Protein AF-A0A968IU21-F1 (afdb_monomer_lite)

Secondary structure (DSSP, 8-state):
----PPPP-----------------------------SEEEEEEEEPPTT--HHHHHHHHHS-TTTHHHHHHH-GGGTT-TT-PPTT-EEEEEEEGGGT---

Structure (mmCIF, N/CA/C/O backbone):
data_AF-A0A968IU21-F1
#
_entry.id   AF-A0A968IU21-F1
#
loop_
_atom_site.group_PDB
_atom_site.id
_atom_site.type_symbol
_atom_site.label_atom_id
_atom_site.label_alt_id
_atom_site.label_comp_id
_atom_site.label_asym_id
_atom_site.label_entity_id
_atom_site.label_seq_id
_atom_site.pdbx_PDB_ins_code
_atom_site.Cartn_x
_atom_site.Cartn_y
_atom_site.Cartn_z
_atom_site.occupancy
_atom_site.B_iso_or_equiv
_atom_site.auth_seq_id
_atom_site.auth_comp_id
_atom_site.auth_asym_id
_atom_site.auth_atom_id
_atom_site.pdbx_PDB_model_num
ATOM 1 N N . MET A 1 1 ? 21.276 -26.758 25.466 1.00 44.59 1 MET A N 1
ATOM 2 C CA . MET A 1 1 ? 20.645 -26.309 24.208 1.00 44.59 1 MET A CA 1
ATOM 3 C C . MET A 1 1 ? 19.942 -24.995 24.501 1.00 44.59 1 MET A C 1
ATOM 5 O O . MET A 1 1 ? 18.844 -24.985 25.028 1.00 44.59 1 MET A O 1
ATOM 9 N N . THR A 1 2 ? 20.646 -23.892 24.289 1.00 42.53 2 THR A N 1
ATOM 10 C CA . THR A 1 2 ? 20.195 -22.519 24.573 1.00 42.53 2 THR A CA 1
ATOM 11 C C . THR A 1 2 ? 20.458 -21.764 23.264 1.00 42.53 2 THR A C 1
ATOM 13 O O . THR A 1 2 ? 21.452 -22.070 22.608 1.00 42.53 2 THR A O 1
ATOM 16 N N . LEU A 1 3 ? 19.580 -20.885 22.768 1.00 43.38 3 LEU A N 1
ATOM 17 C CA . LEU A 1 3 ? 19.657 -19.456 23.074 1.00 43.38 3 LEU A CA 1
ATOM 18 C C . LEU A 1 3 ? 18.409 -18.671 22.570 1.00 43.38 3 LEU A C 1
ATOM 20 O O . LEU A 1 3 ? 18.163 -18.584 21.376 1.00 43.38 3 LEU A O 1
ATOM 24 N N . ILE A 1 4 ? 17.702 -18.063 23.540 1.00 44.34 4 ILE A N 1
ATOM 25 C CA . ILE A 1 4 ? 17.131 -16.692 23.610 1.00 44.34 4 ILE A CA 1
ATOM 26 C C . ILE A 1 4 ? 16.213 -16.150 22.494 1.00 44.34 4 ILE A C 1
ATOM 28 O O . ILE A 1 4 ? 16.661 -15.635 21.473 1.00 44.34 4 ILE A O 1
ATOM 32 N N . ALA A 1 5 ? 14.918 -16.069 22.830 1.00 41.06 5 ALA A N 1
ATOM 33 C CA . ALA A 1 5 ? 13.968 -15.106 22.278 1.00 41.06 5 ALA A CA 1
ATOM 34 C C . ALA A 1 5 ? 14.300 -13.687 22.778 1.00 41.06 5 ALA A C 1
ATOM 36 O O . ALA A 1 5 ? 14.426 -13.455 23.984 1.00 41.06 5 ALA A O 1
ATOM 37 N N . ARG A 1 6 ? 14.446 -12.729 21.858 1.00 44.31 6 ARG A N 1
ATOM 38 C CA . ARG A 1 6 ? 14.591 -11.309 22.195 1.00 44.31 6 ARG A CA 1
ATOM 39 C C . ARG A 1 6 ? 13.221 -10.642 22.197 1.00 44.31 6 ARG A C 1
ATOM 41 O O . ARG A 1 6 ? 12.539 -10.580 21.183 1.00 44.31 6 ARG A O 1
ATOM 48 N N . GLN A 1 7 ? 12.864 -10.170 23.382 1.00 32.38 7 GLN A N 1
ATOM 49 C CA . GLN A 1 7 ? 11.718 -9.333 23.701 1.00 32.38 7 GLN A CA 1
ATOM 50 C C . GLN A 1 7 ? 11.842 -7.985 22.969 1.00 32.38 7 GLN A C 1
ATOM 52 O O . GLN A 1 7 ? 12.872 -7.322 23.095 1.00 32.38 7 GLN A O 1
ATOM 57 N N . GLN A 1 8 ? 10.804 -7.564 22.242 1.00 39.41 8 GLN A N 1
ATOM 58 C CA . GLN A 1 8 ? 10.609 -6.146 21.927 1.00 39.41 8 GLN A CA 1
ATOM 59 C C . GLN A 1 8 ? 10.052 -5.453 23.184 1.00 39.41 8 GLN A C 1
ATOM 61 O O . GLN A 1 8 ? 9.095 -5.968 23.771 1.00 39.41 8 GLN A O 1
ATOM 66 N N . PRO A 1 9 ? 10.620 -4.322 23.635 1.00 34.69 9 PRO A N 1
ATOM 67 C CA . PRO A 1 9 ? 10.036 -3.556 24.723 1.00 34.69 9 PRO A CA 1
ATOM 68 C C . PRO A 1 9 ? 8.730 -2.908 24.254 1.00 34.69 9 PRO A C 1
ATOM 70 O O . PRO A 1 9 ? 8.724 -1.983 23.448 1.00 34.69 9 PRO A O 1
ATOM 73 N N . GLN A 1 10 ? 7.621 -3.415 24.784 1.00 35.50 10 GLN A N 1
ATOM 74 C CA . GLN A 1 10 ? 6.340 -2.726 24.804 1.00 35.50 10 GLN A CA 1
ATOM 75 C C . GLN A 1 10 ? 6.373 -1.725 25.960 1.00 35.50 10 GLN A C 1
ATOM 77 O O . GLN A 1 10 ? 6.476 -2.125 27.120 1.00 35.50 10 GLN A O 1
ATOM 82 N N . THR A 1 11 ? 6.274 -0.433 25.663 1.00 26.22 11 THR A N 1
ATOM 83 C CA . THR A 1 11 ? 6.030 0.607 26.668 1.00 26.22 11 THR A CA 1
ATOM 84 C C . THR A 1 11 ? 4.643 1.216 26.459 1.00 26.22 11 THR A C 1
ATOM 86 O O . THR A 1 11 ? 4.525 2.184 25.723 1.00 26.22 11 THR A O 1
ATOM 89 N N . THR A 1 12 ? 3.641 0.602 27.116 1.00 30.14 12 THR A N 1
ATOM 90 C CA . THR A 1 12 ? 2.654 1.196 28.070 1.00 30.14 12 THR A CA 1
ATOM 91 C C . THR A 1 12 ? 1.798 2.435 27.649 1.00 30.14 12 THR A C 1
ATOM 93 O O . THR A 1 12 ? 1.998 2.988 26.582 1.00 30.14 12 THR A O 1
ATOM 96 N N . PRO A 1 13 ? 0.764 2.867 28.414 1.00 47.09 13 PRO A N 1
ATOM 97 C CA . PRO A 1 13 ? -0.610 2.357 28.322 1.00 47.09 13 PRO A CA 1
ATOM 98 C C . PRO A 1 13 ? -1.703 3.475 28.259 1.00 47.09 13 PRO A C 1
ATOM 100 O O . PRO A 1 13 ? -1.423 4.661 28.385 1.00 47.09 13 PRO A O 1
ATOM 103 N N . THR A 1 14 ? -2.970 3.042 28.188 1.00 28.03 14 THR A N 1
ATOM 104 C CA . THR A 1 14 ? -4.193 3.696 28.728 1.00 28.03 14 THR A CA 1
ATOM 105 C C . THR A 1 14 ? -4.965 4.740 27.892 1.00 28.03 14 THR A C 1
ATOM 107 O O . THR A 1 14 ? -4.512 5.840 27.600 1.00 28.03 14 THR A O 1
ATOM 110 N N . SER A 1 15 ? -6.225 4.361 27.636 1.00 45.91 15 SER A N 1
ATOM 111 C CA . SER A 1 15 ? -7.404 5.087 27.137 1.00 45.91 15 SER A CA 1
ATOM 112 C C . SER A 1 15 ? -7.721 6.442 27.786 1.00 45.91 15 SER A C 1
ATOM 114 O O . SER A 1 15 ? -7.400 6.627 28.954 1.00 45.91 15 SER A O 1
ATOM 116 N N . THR A 1 16 ? -8.530 7.283 27.108 1.00 32.28 16 THR A N 1
ATOM 117 C CA . THR A 1 16 ? -9.712 7.998 27.675 1.00 32.28 16 THR A CA 1
ATOM 118 C C . THR A 1 16 ? -10.601 8.642 26.578 1.00 32.28 16 THR A C 1
ATOM 120 O O . THR A 1 16 ? -10.204 9.593 25.920 1.00 32.28 16 THR A O 1
ATOM 123 N N . THR A 1 17 ? -11.813 8.088 26.427 1.00 32.72 17 THR A N 1
ATOM 124 C CA . THR A 1 17 ? -13.156 8.729 26.395 1.00 32.72 17 THR A CA 1
ATOM 125 C C . THR A 1 17 ? -13.550 9.829 25.380 1.00 32.72 17 THR A C 1
ATOM 127 O O . THR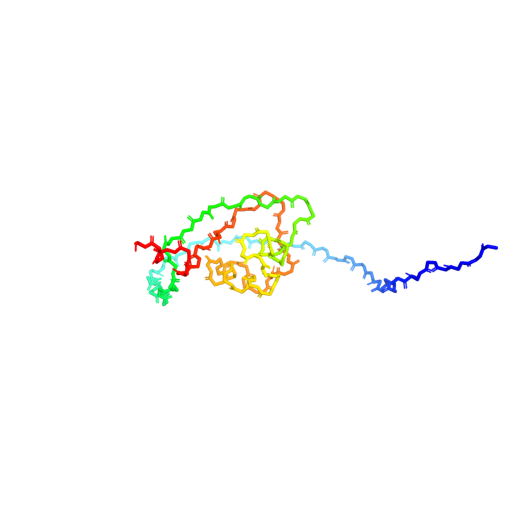 A 1 17 ? -13.241 10.999 25.556 1.00 32.72 17 THR A O 1
ATOM 130 N N . VAL A 1 18 ? -14.400 9.411 24.420 1.00 50.78 18 VAL A N 1
ATOM 131 C CA . VAL A 1 18 ? -15.727 9.942 23.986 1.00 50.78 18 VAL A CA 1
ATOM 132 C C . VAL A 1 18 ? -15.950 11.465 23.924 1.00 50.78 18 VAL A C 1
ATOM 134 O O . VAL A 1 18 ? -15.989 12.116 24.963 1.00 50.78 18 VAL A O 1
ATOM 137 N N . SER A 1 19 ? -16.328 11.982 22.741 1.00 37.03 19 SER A N 1
ATOM 138 C CA . SER A 1 19 ? -17.629 12.660 22.487 1.00 37.03 19 SER A CA 1
ATOM 139 C C . SER A 1 19 ? -17.698 13.276 21.079 1.00 37.03 19 SER A C 1
ATOM 141 O O . SER A 1 19 ? -17.015 14.255 20.796 1.00 37.03 19 SER A O 1
ATOM 143 N N . ASN A 1 20 ? -18.583 12.752 20.223 1.00 59.28 20 ASN A N 1
ATOM 144 C CA . ASN A 1 20 ? -19.085 13.481 19.051 1.00 59.28 20 ASN A CA 1
ATOM 145 C C . ASN A 1 20 ? -20.025 14.603 19.510 1.00 59.28 20 ASN A C 1
ATOM 147 O O . ASN A 1 20 ? -20.830 14.400 20.422 1.00 59.28 20 ASN A O 1
ATOM 151 N N . PRO A 1 21 ? -20.015 15.739 18.802 1.00 52.12 21 PRO A N 1
ATOM 152 C CA . PRO A 1 21 ? -21.220 16.058 18.039 1.00 52.12 21 PRO A CA 1
ATOM 153 C C . PRO A 1 21 ? -20.927 16.470 16.587 1.00 52.12 21 PRO A C 1
ATOM 155 O O . PRO A 1 21 ? -20.023 17.248 16.302 1.00 52.12 21 PRO A O 1
ATOM 158 N N . ILE A 1 22 ? -21.759 15.957 15.678 1.00 57.38 22 ILE A N 1
ATOM 159 C CA . ILE A 1 22 ? -21.903 16.417 14.288 1.00 57.38 22 ILE A CA 1
ATOM 160 C C . ILE A 1 22 ? -22.817 17.653 14.287 1.00 57.38 22 ILE A C 1
ATOM 162 O O . ILE A 1 22 ? -23.843 17.642 14.973 1.00 57.38 22 ILE A O 1
ATOM 166 N N . PRO A 1 23 ? -22.470 18.710 13.537 1.00 54.31 23 PRO A N 1
ATOM 167 C CA . PRO A 1 23 ? -23.380 19.238 12.499 1.00 54.31 23 PRO A CA 1
ATOM 168 C C . PRO A 1 23 ? -22.583 19.668 11.244 1.00 54.31 23 PRO A C 1
ATOM 170 O O . PRO A 1 23 ? -21.717 20.528 11.319 1.00 54.31 23 PRO A O 1
ATOM 173 N N . ASN A 1 24 ? -22.629 18.931 10.134 1.00 55.53 24 ASN A N 1
ATOM 174 C CA . ASN A 1 24 ? -23.515 19.049 8.959 1.00 55.53 24 ASN A CA 1
ATOM 175 C C . ASN A 1 24 ? -23.651 20.438 8.270 1.00 55.53 24 ASN A C 1
ATOM 177 O O . ASN A 1 24 ? -24.117 21.399 8.873 1.00 55.53 24 ASN A O 1
ATOM 181 N N . VAL A 1 25 ? -23.417 20.395 6.946 1.00 52.56 25 VAL A N 1
ATOM 182 C CA . VAL A 1 25 ? -23.768 21.301 5.820 1.00 52.56 25 VAL A CA 1
ATOM 183 C C . VAL A 1 25 ? -22.940 22.569 5.565 1.00 52.56 25 VAL A C 1
ATOM 185 O O . VAL A 1 25 ? -23.056 23.556 6.281 1.00 52.56 25 VAL A O 1
ATOM 188 N N . ALA A 1 26 ? -22.224 22.551 4.430 1.00 47.06 26 ALA A N 1
ATOM 189 C CA . ALA A 1 26 ? -22.300 23.499 3.295 1.00 47.06 26 ALA A CA 1
ATOM 190 C C . ALA A 1 26 ? -20.932 23.511 2.577 1.00 47.06 26 ALA A C 1
ATOM 192 O O . ALA A 1 26 ? -19.956 24.067 3.064 1.00 47.06 26 ALA A O 1
ATOM 193 N N . GLU A 1 27 ? -20.761 22.733 1.509 1.00 56.28 27 GLU A N 1
ATOM 194 C CA . GLU A 1 27 ? -20.965 23.242 0.146 1.00 56.28 27 GLU A CA 1
ATOM 195 C C . GLU A 1 27 ? -19.964 24.351 -0.220 1.00 56.28 27 GLU A C 1
ATOM 197 O O . GLU A 1 27 ? -20.247 25.537 -0.073 1.00 56.28 27 GLU A O 1
ATOM 202 N N . LYS A 1 28 ? -18.805 23.971 -0.775 1.00 43.66 28 LYS A N 1
ATOM 203 C CA . LYS A 1 28 ? -18.226 24.737 -1.883 1.00 43.66 28 LYS A CA 1
ATOM 204 C C . LYS A 1 28 ? -17.183 23.927 -2.638 1.00 43.66 28 LYS A C 1
ATOM 206 O O . LYS A 1 28 ? -16.144 23.564 -2.095 1.00 43.66 28 LYS A O 1
ATOM 211 N N . SER A 1 29 ? -17.485 23.702 -3.908 1.00 57.69 29 SER A N 1
ATOM 212 C CA . SER A 1 29 ? -16.604 23.202 -4.948 1.00 57.69 29 SER A CA 1
ATOM 213 C C . SER A 1 29 ? -15.178 23.721 -4.806 1.00 57.69 29 SER A C 1
ATOM 215 O O . SER A 1 29 ? -14.918 24.922 -4.912 1.00 57.69 29 SER A O 1
ATOM 217 N N . LYS A 1 30 ? -14.242 22.793 -4.671 1.00 44.38 30 LYS A N 1
ATOM 218 C CA . LYS A 1 30 ? -12.950 22.949 -5.311 1.00 44.38 30 LYS A CA 1
ATOM 219 C C . LYS A 1 30 ? -12.672 21.628 -5.992 1.00 44.38 30 LYS A C 1
ATOM 221 O O . LYS A 1 30 ? -12.342 20.646 -5.344 1.00 44.38 30 LYS A O 1
ATOM 226 N N . GLU A 1 31 ? -12.935 21.617 -7.289 1.00 55.72 31 GLU A N 1
ATOM 227 C CA . GLU A 1 31 ? -12.311 20.704 -8.229 1.00 55.72 31 GLU A CA 1
ATOM 228 C C . GLU A 1 31 ? -10.805 20.820 -7.989 1.00 55.72 31 GLU A C 1
ATOM 230 O O . GLU A 1 31 ? -10.167 21.815 -8.337 1.00 55.72 31 GLU A O 1
ATOM 235 N N . ILE A 1 32 ? -10.276 19.889 -7.198 1.00 47.59 32 ILE A N 1
ATOM 236 C CA . ILE A 1 32 ? -8.846 19.771 -6.983 1.00 47.59 32 ILE A CA 1
ATOM 237 C C . ILE A 1 32 ? -8.370 19.050 -8.233 1.00 47.59 32 ILE A C 1
ATOM 239 O O . ILE A 1 32 ? -8.467 17.829 -8.319 1.00 47.59 32 ILE A O 1
ATOM 243 N N . GLU A 1 33 ? -7.905 19.814 -9.219 1.00 55.41 33 GLU A N 1
ATOM 244 C CA . GLU A 1 33 ? -6.983 19.305 -10.229 1.00 55.41 33 GLU A CA 1
ATOM 245 C C . GLU A 1 33 ? -5.728 18.831 -9.484 1.00 55.41 33 GLU A C 1
ATOM 247 O O . GLU A 1 33 ? -4.753 19.562 -9.304 1.00 55.41 33 GLU A O 1
ATOM 252 N N . GLN A 1 34 ? -5.801 17.622 -8.927 1.00 48.72 34 GLN A N 1
ATOM 253 C CA . GLN A 1 34 ? -4.652 16.935 -8.376 1.00 48.72 34 GLN A CA 1
ATOM 254 C C . GLN A 1 34 ? -3.752 16.590 -9.566 1.00 48.72 34 GLN A C 1
ATOM 256 O O . GLN A 1 34 ? -4.258 16.121 -10.591 1.00 48.72 34 GLN A O 1
ATOM 261 N N . PRO A 1 35 ? -2.444 16.891 -9.483 1.00 43.53 35 PRO A N 1
ATOM 262 C CA . PRO A 1 35 ? -1.516 16.666 -10.579 1.00 43.53 35 PRO A CA 1
ATOM 263 C C . PRO A 1 35 ? -1.635 15.202 -10.973 1.00 43.53 35 PRO A C 1
ATOM 265 O O . PRO A 1 35 ? -1.445 14.336 -10.126 1.00 43.53 35 PRO A O 1
ATOM 268 N N . GLN A 1 36 ? -2.022 14.948 -12.224 1.00 48.47 36 GLN A N 1
ATOM 269 C CA . GLN A 1 36 ? -2.238 13.605 -12.746 1.00 48.47 36 GLN A CA 1
ATOM 270 C C . GLN A 1 36 ? -0.956 12.798 -12.537 1.00 48.47 36 GLN A C 1
ATOM 272 O O . GLN A 1 36 ? 0.003 12.914 -13.307 1.00 48.47 36 GLN A O 1
ATOM 277 N N . SER A 1 37 ? -0.918 12.026 -11.451 1.00 52.91 37 SER A N 1
ATOM 278 C CA . SER A 1 37 ? 0.136 11.069 -11.204 1.00 52.91 37 SER A CA 1
ATOM 279 C C . SER A 1 37 ? 0.099 10.104 -12.374 1.00 52.91 37 SER A C 1
ATOM 281 O O . SER A 1 37 ? -0.955 9.596 -12.763 1.00 52.91 37 SER A O 1
ATOM 283 N N . LYS A 1 38 ? 1.261 9.970 -13.009 1.00 59.44 38 LYS A N 1
ATOM 284 C CA . LYS A 1 38 ? 1.559 9.134 -14.169 1.00 59.44 38 LYS A CA 1
ATOM 285 C C . LYS A 1 38 ? 1.207 7.665 -13.899 1.00 59.44 38 LYS A C 1
ATOM 287 O O . LYS A 1 38 ? 2.071 6.832 -13.639 1.00 59.44 38 LYS A O 1
ATOM 292 N N . SER A 1 39 ? -0.081 7.361 -13.900 1.00 65.06 39 SER A N 1
ATOM 293 C CA . SER A 1 39 ? -0.653 6.035 -13.728 1.00 65.06 39 SER A CA 1
ATOM 294 C C . SER A 1 39 ? -1.647 5.807 -14.858 1.00 65.06 39 SER A C 1
ATOM 296 O O . SER A 1 39 ? -2.408 6.705 -15.224 1.00 65.06 39 SER A O 1
ATOM 298 N N . CYS A 1 40 ? -1.659 4.610 -15.444 1.00 76.62 40 CYS A N 1
ATOM 299 C CA . CYS A 1 40 ? -2.661 4.253 -16.455 1.00 76.62 40 CYS A CA 1
ATOM 300 C C . CYS A 1 40 ? -3.967 3.759 -15.812 1.00 76.62 40 CYS A C 1
ATOM 302 O O . CYS A 1 40 ? -4.555 2.766 -16.242 1.00 76.62 40 CYS A O 1
ATOM 304 N N . GLY A 1 41 ? -4.405 4.431 -14.746 1.00 83.56 41 GLY A N 1
ATOM 305 C CA . GLY A 1 41 ? -5.476 3.969 -13.869 1.00 83.56 41 GLY A CA 1
ATOM 306 C C . GLY A 1 41 ? -4.961 3.067 -12.747 1.00 83.56 41 GLY A C 1
ATOM 307 O O . GLY A 1 41 ? -3.807 3.160 -12.335 1.00 83.56 41 GLY A O 1
ATOM 308 N N . GLY A 1 42 ? -5.825 2.195 -12.235 1.00 88.25 42 GLY A N 1
ATOM 309 C CA . GLY A 1 42 ? -5.536 1.330 -11.093 1.00 88.25 42 GLY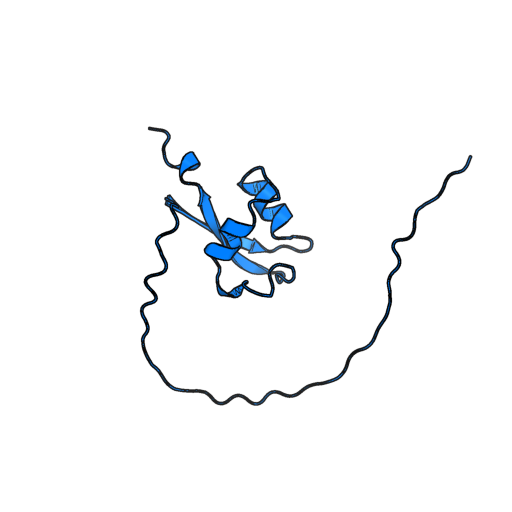 A CA 1
ATOM 310 C C . GLY A 1 42 ? -6.693 0.385 -10.793 1.00 88.25 42 GLY A C 1
ATOM 311 O O . GLY A 1 42 ? -7.626 0.258 -11.590 1.00 88.25 42 GLY A O 1
ATOM 312 N N . PHE A 1 43 ? -6.644 -0.272 -9.640 1.00 90.38 43 PHE A N 1
ATOM 313 C CA . PHE A 1 43 ? -7.715 -1.145 -9.161 1.00 90.38 43 PHE A CA 1
ATOM 314 C C . PHE A 1 43 ? -8.003 -0.912 -7.677 1.00 90.38 43 PHE A C 1
ATOM 316 O O . PHE A 1 43 ? -7.150 -0.445 -6.928 1.00 90.38 43 PHE A O 1
ATOM 323 N N . ASN A 1 44 ? -9.218 -1.257 -7.254 1.00 93.56 44 ASN A N 1
ATOM 324 C CA . ASN A 1 44 ? -9.628 -1.174 -5.856 1.00 93.56 44 ASN A CA 1
ATOM 325 C C . ASN A 1 44 ? -9.222 -2.451 -5.114 1.00 93.56 44 ASN A C 1
ATOM 327 O O . ASN A 1 44 ? -9.617 -3.553 -5.503 1.00 93.56 44 ASN A O 1
ATOM 331 N N . TYR A 1 45 ? -8.457 -2.300 -4.039 1.00 94.06 45 TYR A N 1
ATOM 332 C CA . TYR A 1 45 ? -8.043 -3.377 -3.150 1.00 94.06 45 TYR A CA 1
ATOM 333 C C . TYR A 1 45 ? -8.780 -3.279 -1.815 1.00 94.06 45 TYR A C 1
ATOM 335 O O . TYR A 1 45 ? -8.846 -2.207 -1.224 1.00 94.06 45 TYR A O 1
ATOM 343 N N . VAL A 1 46 ? -9.311 -4.402 -1.329 1.00 93.62 46 VAL A N 1
ATOM 344 C CA . VAL A 1 46 ? -9.950 -4.481 -0.008 1.00 93.62 46 VAL A CA 1
ATOM 345 C C . VAL A 1 46 ? -8.921 -4.964 1.007 1.00 93.62 46 VAL A C 1
ATOM 347 O O . VAL A 1 46 ? -8.468 -6.109 0.924 1.00 93.62 46 VAL A O 1
ATOM 350 N N . VAL A 1 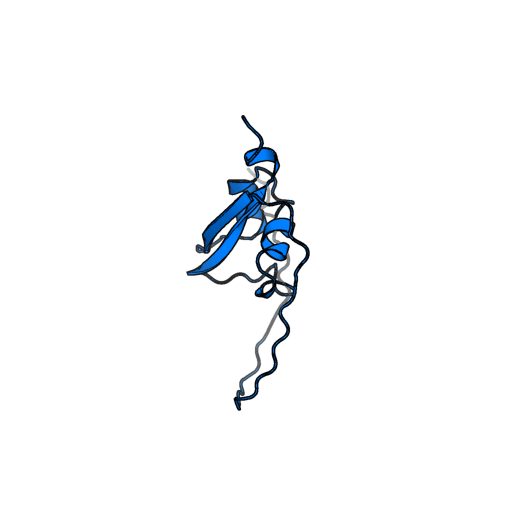47 ? -8.579 -4.103 1.963 1.00 91.31 47 VAL A N 1
ATOM 351 C CA . VAL A 1 47 ? -7.598 -4.370 3.020 1.00 91.31 47 VAL A CA 1
ATOM 352 C C . VAL A 1 47 ? -8.038 -5.557 3.869 1.00 91.31 47 VAL A C 1
ATOM 354 O O . VAL A 1 47 ? -9.178 -5.632 4.338 1.00 91.31 47 VAL A O 1
ATOM 357 N N . ARG A 1 48 ? -7.125 -6.503 4.086 1.00 90.50 48 ARG A N 1
ATOM 358 C CA . ARG A 1 48 ? -7.354 -7.689 4.911 1.00 90.50 48 ARG A CA 1
ATOM 359 C C . ARG A 1 48 ? -6.687 -7.541 6.269 1.00 90.50 48 ARG A C 1
ATOM 361 O O . ARG A 1 48 ? -5.856 -6.673 6.513 1.00 90.50 48 ARG A O 1
ATOM 368 N N . LYS A 1 49 ? -7.064 -8.432 7.183 1.00 84.19 49 LYS A N 1
ATOM 369 C CA . LYS A 1 49 ? -6.404 -8.539 8.483 1.00 84.19 49 LYS A CA 1
ATOM 370 C C . LYS A 1 49 ? -4.912 -8.835 8.277 1.00 84.19 49 LYS A C 1
ATOM 372 O O . LYS A 1 49 ? -4.593 -9.748 7.520 1.00 84.19 49 LYS A O 1
ATOM 377 N N . GLU A 1 50 ? -4.057 -8.104 8.992 1.00 84.25 50 GLU A N 1
ATOM 378 C CA . GLU A 1 50 ? -2.584 -8.134 8.896 1.00 84.25 50 GLU A CA 1
ATOM 379 C C . GLU A 1 50 ? -1.983 -7.484 7.635 1.00 84.25 50 GLU A C 1
ATOM 381 O O . GLU A 1 50 ? -0.767 -7.539 7.455 1.00 84.25 50 GLU A O 1
ATOM 386 N N . ASP A 1 51 ? -2.781 -6.843 6.773 1.00 88.31 51 ASP A N 1
ATOM 387 C CA . ASP A 1 51 ? -2.212 -6.030 5.697 1.00 88.31 51 ASP A CA 1
ATOM 388 C C . ASP A 1 51 ? -1.561 -4.758 6.255 1.00 88.31 51 ASP A C 1
ATOM 390 O O . ASP A 1 51 ? -1.928 -4.204 7.291 1.00 88.31 51 ASP A O 1
ATOM 394 N N . SER A 1 52 ? -0.561 -4.273 5.533 1.00 91.00 52 SER A N 1
ATOM 395 C CA . SER A 1 52 ? 0.076 -2.976 5.755 1.00 91.00 52 SER A CA 1
ATOM 396 C C . SER A 1 52 ? 0.378 -2.374 4.392 1.00 91.00 52 SER A C 1
ATOM 398 O O . SER A 1 52 ? 0.617 -3.122 3.442 1.00 91.00 52 SER A O 1
ATOM 400 N N . LEU A 1 53 ? 0.436 -1.046 4.271 1.00 91.38 53 LEU A N 1
ATOM 401 C CA . LEU A 1 53 ? 0.700 -0.406 2.975 1.00 91.38 53 LEU A CA 1
ATOM 402 C C . LEU A 1 53 ? 1.994 -0.905 2.320 1.00 91.38 53 LEU A C 1
ATOM 404 O O . LEU A 1 53 ? 2.033 -1.127 1.115 1.00 91.38 53 LEU A O 1
ATOM 408 N N . SER A 1 54 ? 3.031 -1.166 3.117 1.00 90.81 54 SER A N 1
ATOM 409 C CA . SER A 1 54 ? 4.297 -1.732 2.642 1.00 90.81 54 SER A CA 1
ATOM 410 C C . SER A 1 54 ? 4.168 -3.176 2.137 1.00 90.81 54 SER A C 1
ATOM 412 O O . SER A 1 54 ? 4.868 -3.557 1.201 1.00 90.81 54 SER A O 1
ATOM 414 N N . LEU A 1 55 ? 3.277 -3.986 2.723 1.00 92.44 55 LEU A N 1
ATOM 415 C CA . LEU A 1 55 ? 3.002 -5.354 2.260 1.00 92.44 55 LEU A CA 1
ATOM 416 C C . LEU A 1 55 ? 2.191 -5.339 0.965 1.00 92.44 55 LEU A C 1
ATOM 418 O O . LEU A 1 55 ? 2.534 -6.051 0.025 1.00 92.44 55 LEU A O 1
ATOM 422 N N . ILE A 1 56 ? 1.179 -4.473 0.889 1.00 91.75 56 ILE A N 1
ATOM 423 C CA . ILE A 1 56 ? 0.377 -4.254 -0.319 1.00 91.75 56 ILE A CA 1
ATOM 424 C C . ILE A 1 56 ? 1.287 -3.777 -1.463 1.00 91.75 56 ILE A C 1
ATOM 426 O O . ILE A 1 56 ? 1.281 -4.361 -2.545 1.00 91.75 56 ILE A O 1
ATOM 430 N N . ALA A 1 57 ? 2.142 -2.782 -1.209 1.00 93.38 57 ALA A N 1
ATOM 431 C CA . ALA A 1 57 ? 3.109 -2.283 -2.185 1.00 93.38 57 ALA A CA 1
ATOM 432 C C . ALA A 1 57 ? 4.104 -3.364 -2.625 1.00 93.38 57 ALA A C 1
ATOM 434 O O . ALA A 1 57 ? 4.341 -3.536 -3.816 1.00 93.38 57 ALA A O 1
ATOM 435 N N . SER A 1 58 ? 4.636 -4.153 -1.689 1.00 92.62 58 SER A N 1
ATOM 436 C CA . SER A 1 58 ? 5.512 -5.281 -2.017 1.00 92.62 58 SER A CA 1
ATOM 437 C C . SER A 1 58 ? 4.816 -6.315 -2.901 1.00 92.62 58 SER A C 1
ATOM 439 O O . SER A 1 58 ? 5.414 -6.811 -3.851 1.00 92.62 58 SER A O 1
ATOM 441 N N . HIS A 1 59 ? 3.544 -6.605 -2.630 1.00 92.00 59 HIS A N 1
ATOM 442 C CA . HIS A 1 59 ? 2.771 -7.589 -3.377 1.00 92.00 59 HIS A CA 1
ATOM 443 C C . HIS A 1 59 ? 2.466 -7.140 -4.815 1.00 92.00 59 HIS A C 1
ATOM 445 O O . HIS A 1 59 ? 2.538 -7.953 -5.735 1.00 92.00 59 HIS A O 1
ATOM 451 N N . PHE A 1 60 ? 2.135 -5.862 -5.024 1.00 90.62 60 PHE A N 1
ATOM 452 C CA . PHE A 1 60 ? 1.712 -5.358 -6.338 1.00 90.62 60 PHE A CA 1
ATOM 453 C C . PHE A 1 60 ? 2.827 -4.698 -7.154 1.00 90.62 60 PHE A C 1
ATOM 455 O O . PHE A 1 60 ? 2.812 -4.787 -8.380 1.00 90.62 60 PHE A O 1
ATOM 462 N N . TYR A 1 61 ? 3.807 -4.078 -6.499 1.00 89.31 61 TYR A N 1
ATOM 463 C CA . TYR A 1 61 ? 4.922 -3.380 -7.150 1.00 89.31 61 TYR A CA 1
ATOM 464 C C . TYR A 1 61 ? 6.258 -4.112 -7.016 1.00 89.31 61 TYR A C 1
ATOM 466 O O . TYR A 1 61 ? 7.229 -3.732 -7.664 1.00 89.31 61 TYR A O 1
ATOM 474 N N . GLY A 1 62 ? 6.342 -5.146 -6.173 1.00 89.00 62 GLY A N 1
ATOM 475 C CA . GLY A 1 62 ? 7.593 -5.854 -5.892 1.00 89.00 62 GLY A CA 1
ATOM 476 C C . GLY A 1 62 ? 8.540 -5.108 -4.946 1.00 89.00 62 GLY A C 1
ATOM 477 O O . GLY A 1 62 ? 9.576 -5.654 -4.575 1.00 89.00 62 GLY A O 1
ATOM 478 N N . ASP A 1 63 ? 8.190 -3.892 -4.516 1.00 89.50 63 ASP A N 1
ATOM 479 C CA . ASP A 1 63 ? 8.994 -3.065 -3.619 1.00 89.50 63 ASP A CA 1
ATOM 480 C C . ASP A 1 63 ? 8.147 -2.531 -2.457 1.00 89.50 63 ASP A C 1
ATOM 482 O O . ASP A 1 63 ? 7.152 -1.828 -2.640 1.00 89.50 63 ASP A O 1
ATOM 486 N N . SER A 1 64 ? 8.564 -2.856 -1.232 1.00 88.75 64 SER A N 1
ATOM 487 C CA . SER A 1 64 ? 7.850 -2.452 -0.020 1.00 88.75 64 SER A CA 1
ATOM 488 C C . SER A 1 64 ? 7.927 -0.956 0.261 1.00 88.75 64 SER A C 1
ATOM 490 O O . SER A 1 64 ? 7.169 -0.511 1.111 1.00 88.75 64 SER A O 1
ATOM 492 N N . ASN A 1 65 ? 8.818 -0.192 -0.388 1.00 90.12 65 ASN A N 1
ATOM 493 C CA . ASN A 1 65 ? 8.952 1.263 -0.219 1.00 90.12 65 ASN A CA 1
ATOM 494 C C . ASN A 1 65 ? 8.042 2.054 -1.172 1.00 90.12 65 ASN A C 1
ATOM 496 O O . ASN A 1 65 ? 7.861 3.257 -1.001 1.00 90.12 65 ASN A O 1
ATOM 500 N N . SER A 1 66 ? 7.416 1.374 -2.131 1.00 91.44 66 SER A N 1
ATOM 501 C CA . SER A 1 66 ? 6.522 1.947 -3.139 1.00 91.44 66 SER A CA 1
ATOM 502 C C . SER A 1 66 ? 5.096 2.192 -2.619 1.00 91.44 66 SER A C 1
ATOM 504 O O . SER A 1 66 ? 4.166 2.400 -3.393 1.00 91.44 66 SER A O 1
ATOM 506 N N . TRP A 1 67 ? 4.899 2.187 -1.298 1.00 92.44 67 TRP A N 1
ATOM 507 C CA . TRP A 1 67 ? 3.616 2.508 -0.665 1.00 92.44 67 TRP A CA 1
ATOM 508 C C . TRP A 1 67 ? 3.216 3.977 -0.832 1.00 92.44 67 TRP A C 1
ATOM 510 O O . TRP A 1 67 ? 2.034 4.301 -0.752 1.00 92.44 67 TRP A O 1
ATOM 520 N N . SER A 1 68 ? 4.177 4.864 -1.096 1.00 90.94 68 SER A N 1
ATOM 521 C CA . SER A 1 68 ? 3.934 6.288 -1.344 1.00 90.94 68 SER A CA 1
ATOM 522 C C . SER A 1 68 ? 2.989 6.529 -2.523 1.00 90.94 68 SER A C 1
ATOM 524 O O . SER A 1 68 ? 2.181 7.449 -2.464 1.00 90.94 68 SER A O 1
ATOM 526 N N . TRP A 1 69 ? 3.014 5.673 -3.549 1.00 90.38 69 TRP A N 1
ATOM 527 C CA . TRP A 1 69 ? 2.080 5.740 -4.679 1.00 90.38 69 TRP A CA 1
ATOM 528 C C . TRP A 1 69 ? 0.641 5.428 -4.270 1.00 90.38 69 TRP A C 1
ATOM 530 O O . TRP A 1 69 ? -0.296 6.033 -4.782 1.00 90.38 69 TRP A O 1
ATOM 540 N N . ILE A 1 70 ? 0.462 4.513 -3.314 1.00 90.31 70 ILE A N 1
ATOM 541 C CA . ILE A 1 70 ? -0.856 4.196 -2.758 1.00 90.31 70 ILE A CA 1
ATOM 542 C C . ILE A 1 70 ? -1.364 5.400 -1.957 1.00 90.31 70 ILE A C 1
ATOM 544 O O . ILE A 1 70 ? -2.523 5.767 -2.083 1.00 90.31 70 ILE A O 1
ATOM 548 N N . ILE A 1 71 ? -0.505 6.072 -1.187 1.00 92.19 71 ILE A N 1
ATOM 549 C CA . ILE A 1 71 ? -0.889 7.290 -0.452 1.00 92.19 71 ILE A CA 1
ATOM 550 C C . ILE A 1 71 ? -1.240 8.448 -1.387 1.00 92.19 71 ILE A C 1
ATOM 552 O O . ILE A 1 71 ? -2.223 9.143 -1.147 1.00 92.19 71 ILE A O 1
ATOM 556 N N . ASP A 1 72 ? -0.473 8.646 -2.457 1.00 90.19 72 ASP A N 1
ATOM 557 C CA . ASP A 1 72 ? -0.758 9.676 -3.461 1.00 90.19 72 ASP A CA 1
ATOM 558 C C . ASP A 1 72 ? -2.139 9.469 -4.107 1.00 90.19 72 ASP A C 1
ATOM 560 O O . ASP A 1 72 ? -2.898 10.420 -4.278 1.00 90.19 72 ASP A O 1
ATOM 564 N N . ALA A 1 73 ? -2.506 8.209 -4.369 1.00 89.69 73 ALA A N 1
ATOM 565 C CA . ALA A 1 73 ? -3.806 7.835 -4.922 1.00 89.69 73 ALA A CA 1
ATOM 566 C C . ALA A 1 73 ? -4.964 7.845 -3.902 1.00 89.69 73 ALA A C 1
ATOM 568 O O . ALA A 1 73 ? -6.125 7.858 -4.308 1.00 89.69 73 ALA A O 1
ATOM 569 N N . ASN A 1 74 ? -4.674 7.831 -2.595 1.00 91.75 74 ASN A N 1
ATOM 570 C CA . ASN A 1 74 ? -5.667 7.803 -1.515 1.00 91.75 74 ASN A CA 1
ATOM 571 C C . ASN A 1 74 ? -5.369 8.927 -0.507 1.00 91.75 74 ASN A C 1
ATOM 573 O O . ASN A 1 74 ? -4.830 8.665 0.573 1.00 91.75 74 ASN A O 1
ATOM 577 N N . PRO A 1 75 ? -5.721 10.189 -0.816 1.00 88.38 75 PRO A N 1
ATOM 578 C CA . PRO A 1 75 ? -5.403 11.331 0.043 1.00 88.38 75 PRO A CA 1
ATOM 579 C C . PRO A 1 75 ? -6.021 11.237 1.448 1.00 88.38 75 PRO A C 1
ATOM 581 O O . PRO A 1 75 ? -5.512 11.841 2.386 1.00 88.38 75 P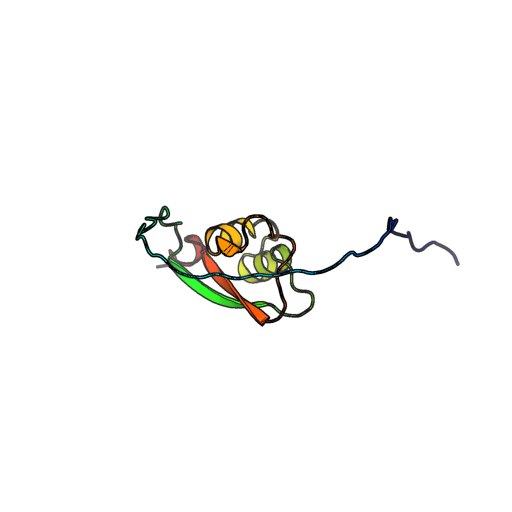RO A O 1
ATOM 584 N N . GLU A 1 76 ? -7.079 10.443 1.628 1.00 87.81 76 GLU A N 1
ATOM 585 C CA . GLU A 1 76 ? -7.688 10.143 2.932 1.00 87.81 76 GLU A CA 1
ATOM 586 C C . GLU A 1 76 ? -6.791 9.345 3.895 1.00 87.81 76 GLU A C 1
ATOM 588 O O . GLU A 1 76 ? -7.067 9.280 5.097 1.00 87.81 76 GLU A O 1
ATOM 593 N N . LEU A 1 77 ? -5.721 8.734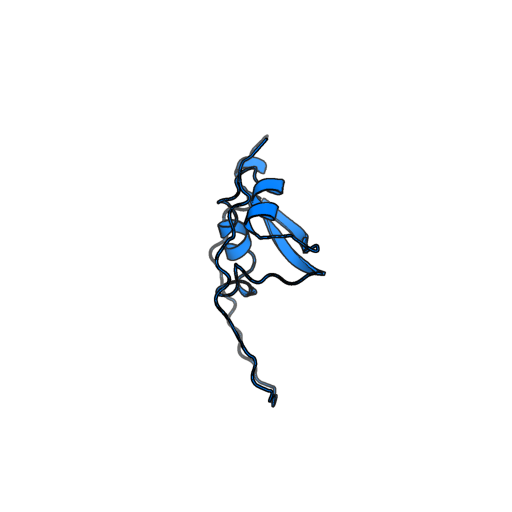 3.378 1.00 87.88 77 LEU A N 1
ATOM 594 C CA . LEU A 1 77 ? -4.717 8.035 4.172 1.00 87.88 77 LEU A CA 1
ATOM 595 C C . LEU A 1 77 ? -3.590 8.952 4.661 1.00 87.88 77 LEU A C 1
ATOM 597 O O . LEU A 1 77 ? -2.815 8.535 5.523 1.00 87.88 77 LEU A O 1
ATOM 601 N N . GLN A 1 78 ? -3.474 10.178 4.138 1.00 86.62 78 GLN A N 1
ATOM 602 C CA . GLN A 1 78 ? -2.413 11.102 4.544 1.00 86.62 78 GLN A CA 1
ATOM 603 C C . GLN A 1 78 ? -2.514 11.411 6.044 1.00 86.62 78 GLN A C 1
ATOM 605 O O . GLN A 1 78 ? -3.548 11.858 6.538 1.00 86.62 78 GLN A O 1
ATOM 610 N N . GLY A 1 79 ? -1.430 11.161 6.781 1.00 84.75 79 GLY A N 1
ATOM 611 C CA . GLY A 1 79 ? -1.371 11.288 8.239 1.00 84.75 79 GLY A CA 1
ATOM 612 C C . GLY A 1 79 ? -1.856 10.063 9.025 1.00 84.75 79 GLY A C 1
ATOM 613 O O . GLY A 1 79 ? -1.770 10.067 10.256 1.00 84.75 79 GLY A O 1
ATOM 614 N N . ARG A 1 80 ? -2.346 9.013 8.352 1.00 88.00 80 ARG A N 1
ATOM 615 C CA . ARG A 1 80 ? -2.695 7.714 8.953 1.00 88.00 80 ARG A CA 1
ATOM 616 C C . ARG A 1 80 ? -2.152 6.531 8.153 1.00 88.00 80 ARG A C 1
ATOM 618 O O . ARG A 1 80 ? -2.738 5.456 8.150 1.00 88.00 80 ARG A O 1
ATOM 625 N N . GLU A 1 81 ? -1.003 6.703 7.511 1.00 83.75 81 GLU A N 1
ATOM 626 C CA . GLU A 1 81 ? -0.387 5.719 6.615 1.00 83.75 81 GLU A CA 1
ATOM 627 C C . GLU A 1 81 ? -0.127 4.372 7.317 1.00 83.75 81 GLU A C 1
ATOM 629 O O . GLU A 1 81 ? -0.228 3.303 6.720 1.00 83.75 81 GLU A O 1
ATOM 634 N N . SER A 1 82 ? 0.162 4.419 8.619 1.00 82.00 82 SER A N 1
ATOM 635 C CA . SER A 1 82 ? 0.374 3.233 9.462 1.00 82.00 82 SER A CA 1
ATOM 636 C C . SER A 1 82 ? -0.922 2.611 10.006 1.00 82.00 82 SER A C 1
ATOM 638 O O . SER A 1 82 ? -0.859 1.586 10.681 1.00 82.00 82 SER A O 1
ATOM 640 N N . SER A 1 83 ? -2.080 3.222 9.742 1.00 83.31 83 SER A N 1
ATOM 641 C CA . SER A 1 83 ? -3.382 2.888 10.331 1.00 83.31 83 SER A CA 1
ATOM 642 C C . SER A 1 83 ? -4.446 2.733 9.242 1.00 83.31 83 SER A C 1
ATOM 644 O O . SER A 1 83 ? -5.356 3.557 9.103 1.00 83.31 83 SER A O 1
ATOM 646 N N . ILE A 1 84 ? -4.313 1.654 8.472 1.00 88.06 84 ILE A N 1
ATOM 647 C CA . ILE A 1 84 ? -5.334 1.193 7.526 1.00 88.06 84 ILE A CA 1
ATOM 648 C C . ILE A 1 84 ? -6.302 0.229 8.217 1.00 88.06 84 ILE A C 1
ATOM 650 O O . ILE A 1 84 ? -5.900 -0.571 9.067 1.00 88.06 84 ILE A O 1
ATOM 654 N N . GLU A 1 85 ? -7.582 0.309 7.871 1.00 88.06 85 GLU A N 1
ATOM 655 C CA . GLU A 1 85 ? -8.639 -0.483 8.495 1.00 88.06 85 GLU A CA 1
ATOM 656 C C . GLU A 1 85 ? -8.963 -1.743 7.686 1.00 88.06 85 GLU A C 1
ATOM 658 O O . GLU A 1 85 ? -8.868 -1.792 6.463 1.00 88.06 85 GLU A O 1
ATOM 663 N N . ILE A 1 86 ? -9.384 -2.806 8.371 1.00 88.81 86 ILE A N 1
ATOM 664 C CA . ILE A 1 86 ? -9.806 -4.041 7.702 1.00 88.81 86 ILE A CA 1
ATOM 665 C C . ILE A 1 86 ? -11.125 -3.782 6.960 1.00 88.81 86 ILE A C 1
ATOM 667 O O . ILE A 1 86 ? -12.062 -3.235 7.537 1.00 88.81 86 ILE A O 1
ATOM 671 N N . ASN A 1 87 ? -11.233 -4.273 5.723 1.00 88.62 87 ASN A N 1
ATOM 672 C CA . ASN A 1 87 ? -12.307 -4.004 4.756 1.00 88.62 87 ASN A CA 1
ATOM 673 C C . ASN A 1 87 ? -12.329 -2.581 4.184 1.00 88.62 87 ASN A C 1
ATOM 675 O O . ASN A 1 87 ? -13.256 -2.241 3.448 1.00 88.62 87 ASN A O 1
ATOM 679 N N . GLU A 1 88 ? -11.317 -1.768 4.476 1.00 90.50 88 GLU A N 1
ATOM 680 C CA . GLU A 1 88 ? -11.122 -0.495 3.794 1.00 90.50 88 GLU A CA 1
ATOM 681 C C . GLU A 1 88 ? -10.790 -0.732 2.316 1.00 90.50 88 GLU A C 1
ATOM 683 O O . GLU A 1 88 ? -10.098 -1.694 1.967 1.00 90.50 88 GLU A O 1
ATOM 688 N N . VAL A 1 89 ? -11.309 0.123 1.437 1.00 93.12 89 VAL A N 1
ATOM 689 C CA . VAL A 1 89 ? -11.074 0.036 -0.006 1.00 93.12 89 VAL A CA 1
ATOM 690 C C . VAL A 1 89 ? -10.029 1.069 -0.394 1.00 93.12 89 VAL A C 1
ATOM 692 O O . VAL A 1 89 ? -10.273 2.260 -0.252 1.00 93.12 89 VAL A O 1
ATOM 695 N N . LEU A 1 90 ? -8.891 0.610 -0.908 1.00 92.94 90 LEU A N 1
ATOM 696 C CA . LEU A 1 90 ? -7.788 1.461 -1.347 1.00 92.94 90 LEU A CA 1
ATOM 697 C C . LEU A 1 90 ? -7.630 1.399 -2.861 1.00 92.94 90 LEU A C 1
ATOM 699 O O . LEU A 1 90 ? -7.615 0.315 -3.451 1.00 92.94 90 LEU A O 1
ATOM 703 N N . LEU A 1 91 ? -7.437 2.553 -3.489 1.00 93.62 91 LEU A N 1
ATOM 704 C CA . LEU A 1 91 ? -7.025 2.638 -4.880 1.00 93.62 91 LEU A CA 1
ATOM 705 C C . LEU A 1 91 ? -5.534 2.299 -4.997 1.00 93.62 91 LEU A C 1
ATOM 707 O O . LEU A 1 91 ? -4.679 3.026 -4.499 1.00 93.62 91 LEU A O 1
ATOM 711 N N . VAL A 1 92 ? -5.207 1.211 -5.684 1.00 92.69 92 VAL A N 1
ATOM 712 C CA . VAL A 1 92 ? -3.825 0.832 -5.997 1.00 92.69 92 VAL A CA 1
ATOM 713 C C . VAL A 1 92 ? -3.540 1.237 -7.450 1.00 92.69 92 VAL A C 1
ATOM 715 O O . VAL A 1 92 ? -4.089 0.612 -8.365 1.00 92.69 92 VAL A O 1
ATOM 718 N N . PRO A 1 93 ? -2.741 2.294 -7.703 1.00 91.62 93 PRO A N 1
ATOM 719 C CA . PRO A 1 93 ? -2.462 2.757 -9.061 1.00 91.62 93 PRO A CA 1
ATOM 720 C C . PRO A 1 93 ? -1.544 1.791 -9.819 1.00 91.62 93 PRO A C 1
ATOM 722 O O . PRO A 1 93 ? -0.634 1.196 -9.244 1.00 91.62 93 PRO A O 1
ATOM 725 N N . ASN A 1 94 ? -1.732 1.675 -11.131 1.00 89.12 94 ASN A N 1
ATOM 726 C CA . ASN A 1 94 ? -0.786 0.999 -12.014 1.00 89.12 94 ASN A CA 1
ATOM 727 C C . ASN A 1 94 ? 0.375 1.949 -12.318 1.00 89.12 94 ASN A C 1
ATOM 729 O O . ASN A 1 94 ? 0.155 3.049 -12.827 1.00 89.12 94 ASN A O 1
ATOM 733 N N . LEU A 1 95 ? 1.612 1.529 -12.051 1.00 82.94 95 LEU A N 1
ATOM 734 C CA . LEU A 1 95 ? 2.786 2.331 -12.401 1.00 82.94 95 LEU A CA 1
ATOM 735 C C . LEU A 1 95 ? 2.917 2.416 -13.931 1.00 82.94 95 LEU A C 1
ATOM 737 O O . LEU A 1 95 ? 2.730 1.411 -14.612 1.00 82.94 95 LEU A O 1
ATOM 741 N N . GLU A 1 96 ? 3.276 3.585 -14.475 1.00 74.88 96 GLU A N 1
ATOM 742 C CA . GLU A 1 96 ? 3.411 3.832 -15.927 1.00 74.88 96 GLU A CA 1
ATOM 743 C C . GLU A 1 96 ? 4.270 2.775 -16.652 1.00 74.88 96 GLU A C 1
ATOM 745 O O . GLU A 1 96 ? 3.978 2.391 -17.784 1.00 74.88 96 GLU A O 1
ATOM 750 N N . THR A 1 97 ? 5.280 2.221 -15.976 1.00 71.00 97 THR A N 1
ATOM 751 C CA . THR A 1 97 ? 6.119 1.122 -16.484 1.00 71.00 97 THR A CA 1
ATOM 752 C C . THR A 1 97 ? 5.326 -0.137 -16.845 1.00 71.00 97 THR A C 1
ATOM 754 O O . THR A 1 97 ? 5.699 -0.843 -17.778 1.00 71.00 97 THR A O 1
ATOM 757 N N . HIS A 1 98 ? 4.215 -0.410 -16.160 1.00 66.25 98 HIS A N 1
ATOM 758 C CA . HIS A 1 98 ? 3.320 -1.533 -16.456 1.00 66.25 98 HIS A CA 1
ATOM 759 C C . HIS A 1 98 ? 2.373 -1.245 -17.632 1.00 66.25 98 HIS A C 1
ATOM 761 O O . HIS A 1 98 ? 1.699 -2.155 -18.109 1.00 66.25 98 HIS A O 1
ATOM 767 N N . CYS A 1 99 ? 2.332 -0.001 -18.113 1.00 71.31 99 CYS A N 1
ATOM 768 C CA . CYS A 1 99 ? 1.386 0.479 -19.117 1.00 71.31 99 CYS A CA 1
ATOM 769 C C . CYS A 1 99 ? 2.011 0.660 -20.510 1.00 71.31 99 CYS A C 1
ATOM 771 O O . CYS A 1 99 ? 1.286 0.794 -21.490 1.00 71.31 99 CYS A O 1
ATOM 773 N N . LEU A 1 100 ? 3.345 0.691 -20.608 1.00 69.56 100 LEU A N 1
ATOM 774 C CA . LEU A 1 100 ? 4.080 1.062 -21.826 1.00 69.56 100 LEU A CA 1
ATOM 775 C C . LEU A 1 100 ? 4.624 -0.125 -22.644 1.00 69.56 100 LEU A C 1
ATOM 777 O O . LEU A 1 100 ? 5.462 0.070 -23.521 1.00 69.56 100 LEU A O 1
ATOM 781 N N . ASN A 1 101 ? 4.145 -1.348 -22.410 1.00 55.88 101 ASN A N 1
ATOM 782 C CA . ASN A 1 101 ? 4.5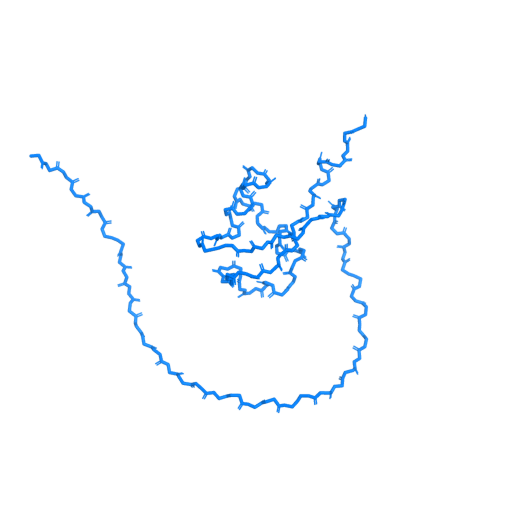34 -2.501 -23.226 1.00 55.88 101 ASN A CA 1
ATOM 783 C C . ASN A 1 101 ? 3.601 -2.626 -24.441 1.00 55.88 101 ASN A C 1
ATOM 785 O O . ASN A 1 101 ? 2.553 -3.267 -24.349 1.00 55.88 101 ASN A O 1
ATOM 789 N N . ASN A 1 102 ? 3.986 -1.994 -25.555 1.00 49.84 102 ASN A N 1
ATOM 790 C CA . ASN A 1 102 ? 3.373 -2.155 -26.878 1.00 49.84 102 ASN A CA 1
ATOM 791 C C . ASN A 1 102 ? 4.337 -2.834 -27.852 1.00 49.84 102 ASN A C 1
ATOM 793 O O . ASN A 1 102 ? 5.446 -2.286 -28.039 1.00 49.84 102 ASN A O 1
#

Foldseek 3Di:
DDDDDDDDDDDDDDDDDDDDDDDDDDDDDDPPPQPPDLFPFFDKDFAAPPDALLNVCCVQVVGSVRSVQQCSQPVVCVVVNRPDDGRDITTDTHHNVVVPDD

Radius of gyration: 19.46 Å; chains: 1; bounding box: 44×51×56 Å

pLDDT: mean 71.09, std 21.78, range [26.22, 94.06]

Sequence (102 aa):
MTLIARQQPQTTPTSTTVSNPIPNVAEKSKEIEQPQSKSCGGFNYVVRKEDSLSLIASHFYGDSNSWSWIIDANPELQGRESSIEINEVLLVPNLETHCLNN